Protein AF-A0A1I4B801-F1 (afdb_monomer_lite)

Structure (mmCIF, N/CA/C/O backbone):
data_AF-A0A1I4B801-F1
#
_entry.id   AF-A0A1I4B801-F1
#
loop_
_atom_site.group_PDB
_atom_site.id
_atom_site.type_symbol
_atom_site.label_atom_id
_atom_site.label_alt_id
_atom_site.label_comp_id
_atom_site.label_asym_id
_atom_site.label_entity_id
_atom_site.label_seq_id
_atom_site.pdbx_PDB_ins_code
_atom_site.Cartn_x
_atom_site.Cartn_y
_atom_site.Cartn_z
_atom_site.occupancy
_atom_site.B_iso_or_equiv
_atom_site.auth_seq_id
_atom_site.auth_comp_id
_atom_site.auth_asym_id
_atom_site.auth_atom_id
_atom_site.pdbx_PDB_model_num
ATOM 1 N N . MET A 1 1 ? 64.762 -12.484 -26.182 1.00 48.28 1 MET A N 1
ATOM 2 C CA . MET A 1 1 ? 64.533 -13.664 -25.325 1.00 48.28 1 MET A CA 1
ATOM 3 C C . MET A 1 1 ? 64.028 -13.123 -23.988 1.00 48.28 1 MET A C 1
ATOM 5 O O . MET A 1 1 ? 64.853 -12.661 -23.224 1.00 48.28 1 MET A O 1
ATOM 9 N N . SER A 1 2 ? 62.744 -12.986 -23.663 1.00 51.91 2 SER A N 1
ATOM 10 C CA . SER A 1 2 ? 61.485 -13.407 -24.285 1.00 51.91 2 SER A CA 1
ATOM 11 C C . SER A 1 2 ? 60.379 -12.610 -23.566 1.00 51.91 2 SER A C 1
ATOM 13 O O . SER A 1 2 ? 60.076 -12.918 -22.420 1.00 51.91 2 SER A O 1
ATOM 15 N N . GLU A 1 3 ? 59.827 -11.564 -24.181 1.00 55.41 3 GLU A N 1
ATOM 16 C CA . GLU A 1 3 ? 58.794 -10.703 -23.574 1.00 55.41 3 GLU A CA 1
ATOM 17 C C . GLU A 1 3 ? 57.628 -10.505 -24.552 1.00 55.41 3 GLU A C 1
ATOM 19 O O . GLU A 1 3 ? 57.373 -9.387 -24.963 1.00 55.41 3 GLU A O 1
ATOM 24 N N . GLU A 1 4 ? 56.951 -11.567 -25.009 1.00 57.78 4 GLU A N 1
ATOM 25 C CA . GLU A 1 4 ? 55.722 -11.386 -25.812 1.00 57.78 4 GLU A CA 1
ATOM 26 C C . GLU A 1 4 ? 54.916 -12.687 -25.988 1.00 57.78 4 GLU A C 1
ATOM 28 O O . GLU A 1 4 ? 54.773 -13.204 -27.088 1.00 57.78 4 GLU A O 1
ATOM 33 N N . SER A 1 5 ? 54.431 -13.305 -24.905 1.00 57.38 5 SER A N 1
ATOM 34 C CA . SER A 1 5 ? 53.502 -14.446 -25.047 1.00 57.38 5 SER A CA 1
ATOM 35 C C . SER A 1 5 ? 52.617 -14.666 -23.820 1.00 57.38 5 SER A C 1
ATOM 37 O O . SER A 1 5 ? 52.351 -15.801 -23.430 1.00 57.38 5 SER A O 1
ATOM 39 N N . THR A 1 6 ? 52.124 -13.599 -23.196 1.00 56.22 6 THR A N 1
ATOM 40 C CA . THR A 1 6 ? 50.876 -13.701 -22.421 1.00 56.22 6 THR A CA 1
ATOM 41 C C . THR A 1 6 ? 49.747 -13.298 -23.349 1.00 56.22 6 THR A C 1
ATOM 43 O O . THR A 1 6 ? 49.171 -12.217 -23.257 1.00 56.22 6 THR A O 1
ATOM 46 N N . GLU A 1 7 ? 49.552 -14.180 -24.324 1.00 58.12 7 GLU A N 1
ATOM 47 C CA . GLU A 1 7 ? 48.391 -14.291 -25.181 1.00 58.12 7 GLU A CA 1
ATOM 48 C C . GLU A 1 7 ? 47.142 -14.058 -24.336 1.00 58.12 7 GLU A C 1
ATOM 50 O O . GLU A 1 7 ? 46.930 -14.709 -23.310 1.00 58.12 7 GLU A O 1
ATOM 55 N N . ASN A 1 8 ? 46.382 -13.045 -24.740 1.00 58.22 8 ASN A N 1
ATOM 56 C CA . ASN A 1 8 ? 45.088 -12.702 -24.196 1.00 58.22 8 ASN A CA 1
ATOM 57 C C . ASN A 1 8 ? 44.223 -13.964 -24.151 1.00 58.22 8 ASN A C 1
ATOM 59 O O . ASN A 1 8 ? 43.607 -14.343 -25.145 1.00 58.22 8 ASN A O 1
ATOM 63 N N . ALA A 1 9 ? 44.161 -14.608 -22.989 1.00 61.41 9 ALA A N 1
ATOM 64 C CA . ALA A 1 9 ? 43.086 -15.520 -22.664 1.00 61.41 9 ALA A CA 1
ATOM 65 C C . ALA A 1 9 ? 41.826 -14.662 -22.498 1.00 61.41 9 ALA A C 1
ATOM 67 O O . ALA A 1 9 ? 41.416 -14.349 -21.380 1.00 61.41 9 ALA A O 1
ATOM 68 N N . GLU A 1 10 ? 41.258 -14.215 -23.622 1.00 60.47 10 GLU A N 1
ATOM 69 C CA . GLU A 1 10 ? 39.886 -13.733 -23.683 1.00 60.47 10 GLU A CA 1
ATOM 70 C C . GLU A 1 10 ? 39.018 -14.875 -23.163 1.00 60.47 10 GLU A C 1
ATOM 72 O O . GLU A 1 10 ? 38.741 -15.860 -23.850 1.00 60.47 10 GLU A O 1
ATOM 77 N N . THR A 1 11 ? 38.642 -14.783 -21.892 1.00 63.38 11 THR A N 1
ATOM 78 C CA . THR A 1 11 ? 37.599 -15.616 -21.324 1.00 63.38 11 THR A CA 1
ATOM 79 C C . THR A 1 11 ? 36.366 -15.428 -22.207 1.00 63.38 11 THR A C 1
ATOM 81 O O . THR A 1 11 ? 35.913 -14.290 -22.363 1.00 63.38 11 THR A O 1
ATOM 84 N N . PRO A 1 12 ? 35.829 -16.500 -22.825 1.00 65.12 12 PRO A N 1
ATOM 85 C CA . PRO A 1 12 ? 34.646 -16.369 -23.660 1.00 65.12 12 PRO A CA 1
ATOM 86 C C . PRO A 1 12 ? 33.551 -15.701 -22.824 1.00 65.12 12 PRO A C 1
ATOM 88 O O . PRO A 1 12 ? 33.432 -16.019 -21.634 1.00 65.12 12 PRO A O 1
ATOM 91 N N . PRO A 1 13 ? 32.781 -14.756 -23.394 1.00 62.38 13 PRO A N 1
ATOM 92 C CA . PRO A 1 13 ? 31.735 -14.071 -22.655 1.00 62.38 13 PRO A CA 1
ATOM 93 C C . PRO A 1 13 ? 30.803 -15.134 -22.083 1.00 62.38 13 PRO A C 1
ATOM 95 O O . PRO A 1 13 ? 30.121 -15.827 -22.831 1.00 62.38 13 PRO A O 1
ATOM 98 N N . THR A 1 14 ? 30.816 -15.302 -20.760 1.00 64.00 14 THR A N 1
ATOM 99 C CA . THR A 1 14 ? 29.926 -16.233 -20.069 1.00 64.00 14 THR A CA 1
ATOM 100 C C . THR A 1 14 ? 28.504 -15.739 -20.277 1.00 64.00 14 THR A C 1
ATOM 102 O O . THR A 1 14 ? 28.035 -14.827 -19.589 1.00 64.00 14 THR A O 1
ATOM 105 N N . ASP A 1 15 ? 27.820 -16.302 -21.262 1.00 68.19 15 ASP A N 1
ATOM 106 C CA . ASP A 1 15 ? 26.415 -16.082 -21.511 1.00 68.19 15 ASP A CA 1
ATOM 107 C C . ASP A 1 15 ? 25.628 -16.923 -20.505 1.00 68.19 15 ASP A C 1
ATOM 109 O O . ASP A 1 15 ? 25.086 -17.981 -20.797 1.00 68.19 15 ASP A O 1
ATOM 113 N N . TRP A 1 16 ? 25.492 -16.412 -19.280 1.00 65.75 16 TRP A N 1
ATOM 114 C CA . TRP A 1 16 ? 24.660 -17.006 -18.221 1.00 65.75 16 TRP A CA 1
ATOM 115 C C . TRP A 1 16 ? 23.164 -17.088 -18.578 1.00 65.75 16 TRP A C 1
ATOM 117 O O . TRP A 1 16 ? 22.326 -17.325 -17.710 1.00 65.75 16 TRP A O 1
ATOM 127 N N . THR A 1 17 ? 22.798 -16.846 -19.839 1.00 68.88 17 THR A N 1
ATOM 128 C CA . THR A 1 17 ? 21.430 -16.925 -20.320 1.00 68.88 17 THR A CA 1
ATOM 129 C C . THR A 1 17 ? 21.122 -18.392 -20.599 1.00 68.88 17 THR A C 1
ATOM 131 O O . THR A 1 17 ? 21.687 -18.966 -21.528 1.00 68.88 17 THR A O 1
ATOM 134 N N . PRO A 1 18 ? 20.205 -19.018 -19.848 1.00 75.19 18 PRO A N 1
ATOM 135 C CA . PRO A 1 18 ? 19.799 -20.386 -20.123 1.00 75.19 18 PRO A CA 1
ATOM 136 C C . PRO A 1 18 ? 19.367 -20.527 -21.586 1.00 75.19 18 PRO A C 1
ATOM 138 O O . PRO A 1 18 ? 18.604 -19.697 -22.084 1.00 75.19 18 PRO A O 1
ATOM 141 N N . GLN A 1 19 ? 19.813 -21.577 -22.276 1.00 73.81 19 GLN A N 1
ATOM 142 C CA . GLN A 1 19 ? 19.574 -21.736 -23.719 1.00 73.81 19 GLN A CA 1
ATOM 143 C C . GLN A 1 19 ? 18.080 -21.660 -24.095 1.00 73.81 19 GLN A C 1
ATOM 145 O O . GLN A 1 19 ? 17.726 -21.103 -25.132 1.00 73.81 19 GLN A O 1
ATOM 150 N N . TRP A 1 20 ? 17.180 -22.102 -23.207 1.00 70.25 20 TRP A N 1
ATOM 151 C CA . TRP A 1 20 ? 15.728 -21.995 -23.394 1.00 70.25 20 TRP A CA 1
ATOM 152 C C . TRP A 1 20 ? 15.218 -20.543 -23.448 1.00 70.25 20 TRP A C 1
ATOM 154 O O . TRP A 1 20 ? 14.290 -20.240 -24.202 1.00 70.25 20 TRP A O 1
ATOM 164 N N . LEU A 1 21 ? 15.837 -19.619 -22.704 1.00 66.31 21 LEU A N 1
ATOM 165 C CA . LEU A 1 21 ? 15.519 -18.187 -22.741 1.00 66.31 21 LEU A CA 1
ATOM 166 C C . LEU A 1 21 ? 15.955 -17.557 -24.066 1.00 66.31 21 LEU A C 1
ATOM 168 O O . LEU A 1 21 ? 15.241 -16.705 -24.599 1.00 66.31 21 LEU A O 1
ATOM 172 N N . ALA A 1 22 ? 17.089 -17.993 -24.620 1.00 71.25 22 ALA A N 1
ATOM 173 C CA . ALA A 1 22 ? 17.540 -17.566 -25.942 1.00 71.25 22 ALA A CA 1
ATOM 174 C C . ALA A 1 22 ? 16.563 -18.034 -27.038 1.00 71.25 22 ALA A C 1
ATOM 176 O O . ALA A 1 22 ? 16.167 -17.235 -27.889 1.00 71.25 22 ALA A O 1
ATOM 177 N N . THR A 1 23 ? 16.071 -19.276 -26.957 1.00 68.12 23 THR A N 1
ATOM 178 C CA . THR A 1 23 ? 15.064 -19.812 -27.892 1.00 68.12 23 THR A CA 1
ATOM 179 C C . THR A 1 23 ? 13.738 -19.049 -27.824 1.00 68.12 23 THR A C 1
ATOM 181 O O . THR A 1 23 ? 13.153 -18.722 -28.857 1.00 68.12 23 THR A O 1
ATOM 184 N N . VAL A 1 24 ? 13.264 -18.715 -26.618 1.00 63.50 24 VAL A N 1
ATOM 185 C CA . VAL A 1 24 ? 12.029 -17.930 -26.439 1.00 63.50 24 VAL A CA 1
ATOM 186 C C . VAL A 1 24 ? 12.189 -16.494 -26.955 1.00 63.50 24 VAL A C 1
ATOM 188 O O . VAL A 1 24 ? 11.228 -15.939 -27.482 1.00 63.50 24 VAL A O 1
ATOM 191 N N . ARG A 1 25 ? 13.382 -15.888 -26.849 1.00 65.69 25 ARG A N 1
ATOM 192 C CA . ARG A 1 25 ? 13.656 -14.530 -27.365 1.00 65.69 25 ARG A CA 1
ATOM 193 C C . ARG A 1 25 ? 13.801 -14.467 -28.887 1.00 65.69 25 ARG A C 1
ATOM 195 O O . ARG A 1 25 ? 13.474 -13.422 -29.452 1.00 65.69 25 ARG A O 1
ATOM 202 N N . ALA A 1 26 ? 14.281 -15.536 -29.522 1.00 71.19 26 ALA A N 1
ATOM 203 C CA . ALA A 1 26 ? 14.504 -15.596 -30.968 1.00 71.19 26 ALA A CA 1
ATOM 204 C C . ALA A 1 26 ? 13.193 -15.634 -31.778 1.00 71.19 26 ALA A C 1
ATOM 206 O O . ALA A 1 26 ? 13.105 -15.037 -32.849 1.00 71.19 26 ALA A O 1
ATOM 207 N N . ASP A 1 27 ? 12.149 -16.285 -31.256 1.00 75.56 27 ASP A N 1
ATOM 208 C CA . ASP A 1 27 ? 10.840 -16.370 -31.909 1.00 75.56 27 ASP A CA 1
ATOM 209 C C . ASP A 1 27 ? 9.925 -15.218 -31.454 1.00 75.56 27 ASP A C 1
ATOM 211 O O . ASP A 1 27 ? 9.477 -15.157 -30.304 1.00 75.56 27 ASP A O 1
ATOM 215 N N . ARG A 1 28 ? 9.610 -14.300 -32.381 1.00 74.81 28 ARG A N 1
ATOM 216 C CA . ARG A 1 28 ? 8.789 -13.102 -32.119 1.00 74.81 28 ARG A CA 1
ATOM 217 C C . ARG A 1 28 ? 7.431 -13.448 -31.500 1.00 74.81 28 ARG A C 1
ATOM 219 O O . ARG A 1 28 ? 6.965 -12.721 -30.620 1.00 74.81 28 ARG A O 1
ATOM 226 N N . ARG A 1 29 ? 6.798 -14.543 -31.929 1.00 77.62 29 ARG A N 1
ATOM 227 C CA . ARG A 1 29 ? 5.463 -14.933 -31.456 1.00 77.62 29 ARG A CA 1
ATOM 228 C C . ARG A 1 29 ? 5.531 -15.553 -30.062 1.00 77.62 29 ARG A C 1
ATOM 230 O O . ARG A 1 29 ? 4.722 -15.197 -29.207 1.00 77.62 29 ARG A O 1
ATOM 237 N N . ARG A 1 30 ? 6.520 -16.415 -29.799 1.00 70.31 30 ARG A N 1
ATOM 238 C CA . ARG A 1 30 ? 6.740 -16.994 -28.458 1.00 70.31 30 ARG A CA 1
ATOM 239 C C . ARG A 1 30 ? 7.142 -15.931 -27.440 1.00 70.31 30 ARG A C 1
ATOM 241 O O . ARG A 1 30 ? 6.601 -15.927 -26.337 1.00 70.31 30 ARG A O 1
ATOM 248 N N . ARG A 1 31 ? 8.008 -14.987 -27.825 1.00 68.38 31 ARG A N 1
ATOM 249 C CA . ARG A 1 31 ? 8.377 -13.832 -26.997 1.00 68.38 31 ARG A CA 1
ATOM 250 C C . ARG A 1 31 ? 7.158 -12.990 -26.627 1.00 68.38 31 ARG A C 1
ATOM 252 O O . ARG A 1 31 ? 7.008 -12.635 -25.464 1.00 68.38 31 ARG A O 1
ATOM 259 N N . PHE A 1 32 ? 6.291 -12.682 -27.592 1.00 81.62 32 PHE A N 1
ATOM 260 C CA . PHE A 1 32 ? 5.086 -11.892 -27.332 1.00 81.62 32 PHE A CA 1
ATOM 261 C C . PHE A 1 32 ? 4.134 -12.600 -26.357 1.00 81.62 32 PHE A C 1
ATOM 263 O O . PHE A 1 32 ? 3.704 -11.994 -25.382 1.00 81.62 32 PHE A O 1
ATOM 270 N N . ILE A 1 33 ? 3.868 -13.895 -26.559 1.00 84.12 33 ILE A N 1
ATOM 271 C CA . ILE A 1 33 ? 3.013 -14.682 -25.653 1.00 84.12 33 ILE A CA 1
ATOM 272 C C . ILE A 1 33 ? 3.612 -14.736 -24.242 1.00 84.12 33 ILE A C 1
ATOM 274 O O . ILE A 1 33 ? 2.901 -14.504 -23.268 1.00 84.12 33 ILE A O 1
ATOM 278 N N . ALA A 1 34 ? 4.918 -14.991 -24.123 1.00 76.12 34 ALA A N 1
ATOM 279 C CA . ALA A 1 34 ? 5.599 -15.008 -22.832 1.00 76.12 34 ALA A CA 1
ATOM 280 C C . ALA A 1 34 ? 5.505 -13.649 -22.118 1.00 76.12 34 ALA A C 1
ATOM 282 O O . ALA A 1 34 ? 5.229 -13.612 -20.922 1.00 76.12 34 ALA A O 1
ATOM 283 N N . LEU A 1 35 ? 5.664 -12.536 -22.844 1.00 80.69 35 LEU A N 1
ATOM 284 C CA . LEU A 1 35 ? 5.497 -11.191 -22.287 1.00 80.69 35 LEU A CA 1
ATOM 285 C C . LEU A 1 35 ? 4.077 -10.958 -21.774 1.00 80.69 35 LEU A C 1
ATOM 287 O O . LEU A 1 35 ? 3.918 -10.448 -20.670 1.00 80.69 35 LEU A O 1
ATOM 291 N N . VAL A 1 36 ? 3.057 -11.359 -22.536 1.00 88.00 36 VAL A N 1
ATOM 292 C CA . VAL A 1 36 ? 1.657 -11.226 -22.111 1.00 88.00 36 VAL A CA 1
ATOM 293 C C . VAL A 1 36 ? 1.391 -12.055 -20.854 1.00 88.00 36 VAL A C 1
ATOM 295 O O . VAL A 1 36 ? 0.828 -11.535 -19.897 1.00 88.00 36 VAL A O 1
ATOM 298 N N . LEU A 1 37 ? 1.833 -13.314 -20.810 1.00 85.31 37 LEU A N 1
ATOM 299 C CA . LEU A 1 37 ? 1.633 -14.178 -19.642 1.00 85.31 37 LEU A CA 1
ATOM 300 C C . LEU A 1 37 ? 2.336 -13.634 -18.396 1.00 85.31 37 LEU A C 1
ATOM 302 O O . LEU A 1 37 ? 1.720 -13.545 -17.336 1.00 85.31 37 LEU A O 1
ATOM 306 N N . VAL A 1 38 ? 3.599 -13.225 -18.523 1.00 80.50 38 VAL A N 1
ATOM 307 C CA . VAL A 1 38 ? 4.352 -12.628 -17.412 1.00 80.50 38 VAL A CA 1
ATOM 308 C C . VAL A 1 38 ? 3.715 -11.311 -16.968 1.00 80.50 38 VAL A C 1
ATOM 310 O O . VAL A 1 38 ? 3.629 -11.064 -15.768 1.00 80.50 38 VAL A O 1
ATOM 313 N N . ALA A 1 39 ? 3.207 -10.495 -17.896 1.00 82.06 39 ALA A N 1
ATOM 314 C CA . ALA A 1 39 ? 2.490 -9.267 -17.562 1.00 82.06 39 ALA A CA 1
ATOM 315 C C . ALA A 1 39 ? 1.193 -9.551 -16.791 1.00 82.06 39 ALA A C 1
ATOM 317 O O . ALA A 1 39 ? 0.934 -8.889 -15.792 1.00 82.06 39 ALA A O 1
ATOM 318 N N . LEU A 1 40 ? 0.405 -10.551 -17.200 1.00 87.62 40 LEU A N 1
ATOM 319 C CA . LEU A 1 40 ? -0.823 -10.943 -16.499 1.00 87.62 40 LEU A CA 1
ATOM 320 C C . LEU A 1 40 ? -0.537 -11.486 -15.096 1.00 87.62 40 LEU A C 1
ATOM 322 O O . LEU A 1 40 ? -1.224 -11.119 -14.146 1.00 87.62 40 LEU A O 1
ATOM 326 N N . VAL A 1 41 ? 0.492 -12.323 -14.953 1.00 84.69 41 VAL A N 1
ATOM 327 C CA . VAL A 1 41 ? 0.923 -12.836 -13.646 1.00 84.69 41 VAL A CA 1
ATOM 328 C C . VAL A 1 41 ? 1.411 -11.689 -12.763 1.00 84.69 41 VAL A C 1
ATOM 330 O O . VAL A 1 41 ? 0.942 -11.549 -11.636 1.00 84.69 41 VAL A O 1
ATOM 333 N N . GLY A 1 42 ? 2.289 -10.826 -13.281 1.00 74.38 42 GLY A N 1
ATOM 334 C CA . GLY A 1 42 ? 2.775 -9.647 -12.563 1.00 74.38 42 GLY A CA 1
ATOM 335 C C . GLY A 1 42 ? 1.641 -8.713 -12.139 1.00 74.38 42 GLY A C 1
ATOM 336 O O . GLY A 1 42 ? 1.621 -8.251 -11.000 1.00 74.38 42 GLY A O 1
ATOM 337 N N . LEU A 1 43 ? 0.652 -8.504 -13.011 1.00 83.06 43 LEU A N 1
ATOM 338 C CA . LEU A 1 43 ? -0.548 -7.731 -12.705 1.00 83.06 43 LEU A CA 1
ATOM 339 C C . LEU A 1 43 ? -1.378 -8.392 -11.599 1.00 83.06 43 LEU A C 1
ATOM 341 O O . LEU A 1 43 ? -1.823 -7.700 -10.690 1.00 83.06 43 LEU A O 1
ATOM 345 N N . GLY A 1 44 ? -1.543 -9.715 -11.634 1.00 81.00 44 GLY A N 1
ATOM 346 C CA . GLY A 1 44 ? -2.233 -10.470 -10.588 1.00 81.00 44 GLY A CA 1
ATOM 347 C C . GLY A 1 44 ? -1.546 -10.355 -9.225 1.00 81.00 44 GLY A C 1
ATOM 348 O O . GLY A 1 44 ? -2.212 -10.090 -8.226 1.00 81.00 44 GLY A O 1
ATOM 349 N N . LEU A 1 45 ? -0.215 -10.477 -9.172 1.00 77.38 45 LEU A N 1
ATOM 350 C CA . LEU A 1 45 ? 0.537 -10.280 -7.928 1.00 77.38 45 LEU A CA 1
ATOM 351 C C . LEU A 1 45 ? 0.434 -8.839 -7.421 1.00 77.38 45 LEU A C 1
ATOM 353 O O . LEU A 1 45 ? 0.201 -8.637 -6.231 1.00 77.38 45 LEU A O 1
ATOM 357 N N . ALA A 1 46 ? 0.570 -7.847 -8.305 1.00 75.12 46 ALA A N 1
ATOM 358 C CA . ALA A 1 46 ? 0.391 -6.445 -7.938 1.00 75.12 46 ALA A CA 1
ATOM 359 C C . ALA A 1 46 ? -1.018 -6.208 -7.376 1.00 75.12 46 ALA A C 1
ATOM 361 O O . ALA A 1 46 ? -1.181 -5.559 -6.346 1.00 75.12 46 ALA A O 1
ATOM 362 N N . TRP A 1 47 ? -2.035 -6.800 -8.001 1.00 81.44 47 TRP A N 1
ATOM 363 C CA . TRP A 1 47 ? -3.415 -6.724 -7.541 1.00 81.44 47 TRP A CA 1
ATOM 364 C C . TRP A 1 47 ? -3.595 -7.335 -6.149 1.00 81.44 47 TRP A C 1
ATOM 366 O O . TRP A 1 47 ? -4.208 -6.712 -5.287 1.00 81.44 47 TRP A O 1
ATOM 376 N N . ILE A 1 48 ? -3.031 -8.522 -5.897 1.00 82.06 48 ILE A N 1
ATOM 377 C CA . ILE A 1 48 ? -3.062 -9.171 -4.575 1.00 82.06 48 ILE A CA 1
ATOM 378 C C . ILE A 1 48 ? -2.327 -8.324 -3.534 1.00 82.06 48 ILE A C 1
ATOM 380 O O . ILE A 1 48 ? -2.820 -8.185 -2.418 1.00 82.06 48 ILE A O 1
ATOM 384 N N . HIS A 1 49 ? -1.185 -7.734 -3.890 1.00 78.62 49 HIS A N 1
ATOM 385 C CA . HIS A 1 49 ? -0.427 -6.859 -2.999 1.00 78.62 49 HIS A CA 1
ATOM 386 C C . HIS A 1 49 ? -1.273 -5.663 -2.536 1.00 78.62 49 HIS A C 1
ATOM 388 O O . HIS A 1 49 ? -1.363 -5.398 -1.338 1.00 78.62 49 HIS A O 1
ATOM 394 N N . TRP A 1 50 ? -1.972 -5.004 -3.465 1.00 79.44 50 TRP A N 1
ATOM 395 C CA . TRP A 1 50 ? -2.877 -3.900 -3.143 1.00 79.44 50 TRP A CA 1
ATOM 396 C C . TRP A 1 50 ? -4.134 -4.360 -2.394 1.00 79.44 50 TRP A C 1
ATOM 398 O O . TRP A 1 50 ? -4.490 -3.765 -1.377 1.00 79.44 50 TRP A O 1
ATOM 408 N N . LEU A 1 51 ? -4.793 -5.435 -2.841 1.00 81.75 51 LEU A N 1
ATOM 409 C CA . LEU A 1 51 ? -5.986 -5.982 -2.18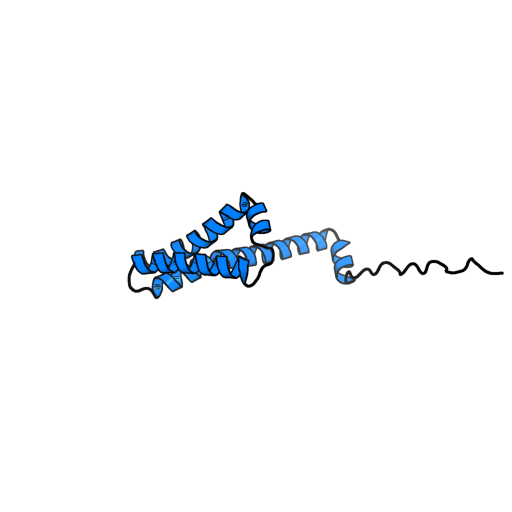0 1.00 81.7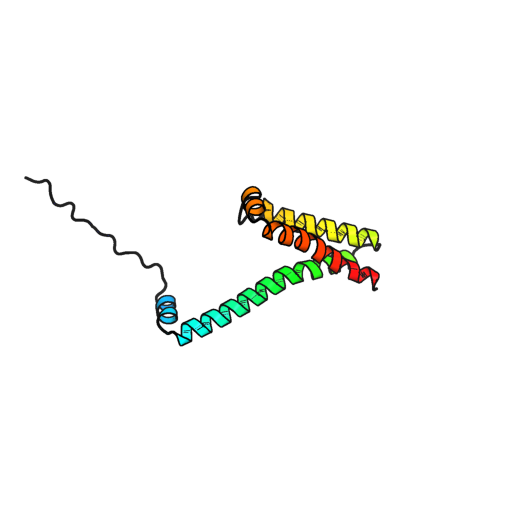5 51 LEU A CA 1
ATOM 410 C C . LEU A 1 51 ? -5.705 -6.475 -0.762 1.00 81.75 51 LEU A C 1
ATOM 412 O O . LEU A 1 51 ? -6.567 -6.345 0.108 1.00 81.75 51 LEU A O 1
ATOM 416 N N . GLY A 1 52 ? -4.510 -7.009 -0.516 1.00 83.06 52 GLY A N 1
ATOM 417 C CA . GLY A 1 52 ? -4.089 -7.479 0.797 1.00 83.06 52 GLY A CA 1
ATOM 418 C C . GLY A 1 52 ? -4.216 -6.394 1.865 1.00 83.06 52 GLY A C 1
ATOM 419 O O . GLY A 1 52 ? -4.643 -6.692 2.978 1.00 83.06 52 GLY A O 1
ATOM 420 N N . LEU A 1 53 ? -3.957 -5.129 1.514 1.00 83.62 53 LEU A N 1
ATOM 421 C CA . LEU A 1 53 ? -4.117 -3.996 2.428 1.00 83.62 53 LEU A CA 1
ATOM 422 C C . LEU A 1 53 ? -5.580 -3.774 2.827 1.00 83.62 53 LEU A C 1
ATOM 424 O O . LEU A 1 53 ? -5.874 -3.597 4.009 1.00 83.62 53 LEU A O 1
ATOM 428 N N . PHE A 1 54 ? -6.505 -3.838 1.866 1.00 80.50 54 PHE A N 1
ATOM 429 C CA . PHE A 1 54 ? -7.941 -3.702 2.130 1.00 80.50 54 PHE A CA 1
ATOM 430 C C . PHE A 1 54 ? -8.466 -4.854 2.990 1.00 80.50 54 PHE A C 1
ATOM 432 O O . PHE A 1 54 ? -9.199 -4.624 3.951 1.00 80.50 54 PHE A O 1
ATOM 439 N N . VAL A 1 55 ? -8.063 -6.090 2.679 1.00 81.56 55 VAL A N 1
ATOM 440 C CA . VAL A 1 55 ? -8.473 -7.283 3.435 1.00 81.56 55 VAL A CA 1
ATOM 441 C C . VAL A 1 55 ? -7.924 -7.236 4.858 1.00 81.56 55 VAL A C 1
ATOM 443 O O . VAL A 1 55 ? -8.674 -7.452 5.808 1.00 81.56 55 VAL A O 1
ATOM 446 N N . ALA A 1 56 ? -6.646 -6.900 5.033 1.00 79.88 56 ALA A N 1
ATOM 447 C CA . ALA A 1 56 ? -6.039 -6.788 6.355 1.00 79.88 56 ALA A CA 1
ATOM 448 C C . ALA A 1 56 ? -6.700 -5.674 7.187 1.00 79.88 56 ALA A C 1
ATOM 450 O O . ALA A 1 56 ? -7.017 -5.885 8.359 1.00 79.88 56 ALA A O 1
ATOM 451 N N . GLY A 1 57 ? -7.005 -4.533 6.563 1.00 76.50 57 GLY A N 1
ATOM 452 C CA . GLY A 1 57 ? -7.801 -3.467 7.167 1.00 76.50 57 GLY A CA 1
ATOM 453 C C . GLY A 1 57 ? -9.185 -3.928 7.623 1.00 76.50 57 GLY A C 1
ATOM 454 O O . GLY A 1 57 ? -9.587 -3.658 8.755 1.00 76.50 57 GLY A O 1
ATOM 455 N N . ALA A 1 58 ? -9.898 -4.675 6.776 1.00 75.38 58 ALA A N 1
ATOM 456 C CA . ALA A 1 58 ? -11.212 -5.226 7.098 1.00 75.38 58 ALA A CA 1
ATOM 457 C C . ALA A 1 58 ? -11.160 -6.226 8.261 1.00 75.38 58 ALA A C 1
ATOM 459 O O . ALA A 1 58 ? -11.978 -6.138 9.17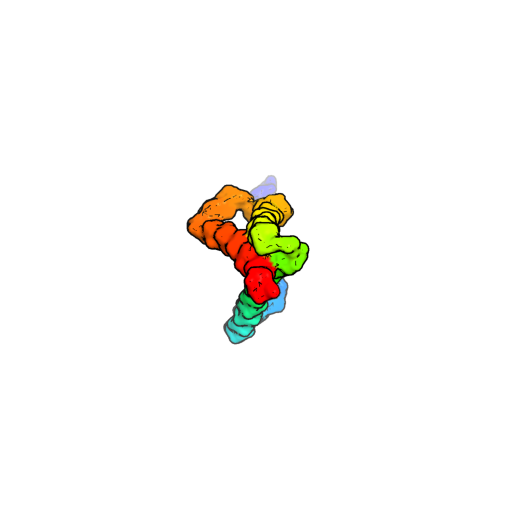6 1.00 75.38 58 ALA A O 1
ATOM 460 N N . LEU A 1 59 ? -10.169 -7.123 8.282 1.00 77.88 59 LEU A N 1
ATOM 461 C CA . LEU A 1 59 ? -9.966 -8.075 9.379 1.00 77.88 59 LEU A CA 1
ATOM 462 C C . LEU A 1 59 ? -9.700 -7.359 10.709 1.00 77.88 59 LEU A C 1
ATOM 464 O O . LEU A 1 59 ? -10.322 -7.675 11.724 1.00 77.88 59 LEU A O 1
ATOM 468 N N . VAL A 1 60 ? -8.825 -6.353 10.708 1.00 78.06 60 VAL A N 1
ATOM 469 C CA . VAL A 1 60 ? -8.539 -5.544 11.902 1.00 78.06 60 VAL A CA 1
ATOM 470 C C . VAL A 1 60 ? -9.770 -4.742 12.346 1.00 78.06 60 VAL A C 1
ATOM 472 O O . VAL A 1 60 ? -10.049 -4.627 13.547 1.00 78.06 60 VAL A O 1
ATOM 475 N N . GLY A 1 61 ? -10.550 -4.236 11.390 1.00 71.50 61 GLY A N 1
ATOM 476 C CA . GLY A 1 61 ? -11.829 -3.584 11.649 1.00 71.50 61 GLY A CA 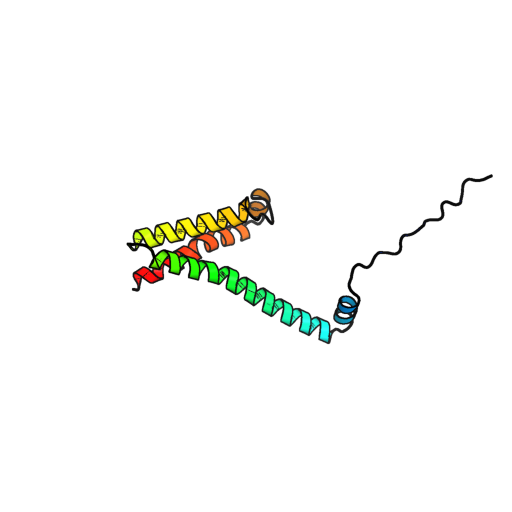1
ATOM 477 C C . GLY A 1 61 ? -12.826 -4.514 12.341 1.00 71.50 61 GLY A C 1
ATOM 478 O O . GLY A 1 61 ? -13.396 -4.130 13.363 1.00 71.50 61 GLY A O 1
ATOM 479 N N . LEU A 1 62 ? -12.973 -5.748 11.848 1.00 72.25 62 LEU A N 1
ATOM 480 C CA . LEU A 1 62 ? -13.854 -6.779 12.411 1.00 72.25 62 LEU A CA 1
ATOM 481 C C . LEU A 1 62 ? -13.472 -7.176 13.846 1.00 72.25 62 LEU A C 1
ATOM 483 O O . LEU A 1 62 ? -14.352 -7.325 14.689 1.00 72.25 62 LEU A O 1
ATOM 487 N N . VAL A 1 63 ? -12.175 -7.308 14.145 1.00 78.31 63 VAL A N 1
ATOM 488 C CA . VAL A 1 63 ? -11.680 -7.689 15.486 1.00 78.31 63 VAL A CA 1
ATOM 489 C C . VAL A 1 63 ? -11.807 -6.549 16.507 1.00 78.31 63 VAL A C 1
ATOM 491 O O . VAL A 1 63 ? -11.885 -6.780 17.717 1.00 78.31 63 VAL A O 1
ATOM 494 N N . SER A 1 64 ? -11.825 -5.297 16.047 1.00 74.56 64 SER A N 1
ATOM 495 C CA . SER A 1 64 ? -11.893 -4.131 16.930 1.00 74.56 64 SER A CA 1
ATOM 496 C C . SER A 1 64 ? -13.192 -4.110 17.749 1.00 74.56 64 SER A C 1
ATOM 498 O O . SER A 1 64 ? -14.187 -4.717 17.378 1.00 74.56 64 SER A O 1
ATOM 500 N N . LYS A 1 65 ? -13.263 -3.343 18.850 1.00 75.31 65 LYS A N 1
ATOM 501 C CA . LYS A 1 65 ? -14.481 -3.242 19.701 1.00 75.31 65 LYS A CA 1
ATOM 502 C C . LYS A 1 65 ? -15.417 -2.070 19.391 1.00 75.31 65 LYS A C 1
ATOM 504 O O . LYS A 1 65 ? -16.602 -2.167 19.681 1.00 75.31 65 LYS A O 1
ATOM 509 N N . SER A 1 66 ? -14.928 -1.005 18.763 1.00 75.00 66 SER A N 1
ATOM 510 C CA . SER A 1 66 ? -15.750 0.118 18.292 1.00 75.00 66 SER A CA 1
ATOM 511 C C . SER A 1 66 ? -15.213 0.700 16.978 1.00 75.00 66 SER A C 1
ATOM 513 O O . SER A 1 66 ? -14.041 0.498 16.660 1.00 75.00 66 SER A O 1
ATOM 515 N N . LEU A 1 67 ? -16.041 1.445 16.235 1.00 75.31 67 LEU A N 1
ATOM 516 C CA . LEU A 1 67 ? -15.662 2.070 14.958 1.00 75.31 67 LEU A CA 1
ATOM 517 C C . LEU A 1 67 ? -14.438 3.011 15.059 1.00 75.31 67 LEU A C 1
ATOM 519 O O . LEU A 1 67 ? -13.532 2.878 14.239 1.00 75.31 67 LEU A O 1
ATOM 523 N N . PRO A 1 68 ? -14.298 3.874 16.091 1.00 78.44 68 PRO A N 1
ATOM 524 C CA . PRO A 1 68 ? -13.088 4.684 16.248 1.00 78.44 68 PRO A CA 1
ATOM 525 C C . PRO A 1 68 ? -11.832 3.829 16.461 1.00 78.44 68 PRO A C 1
ATOM 527 O O . PRO A 1 68 ? -10.763 4.156 15.958 1.00 78.44 68 PRO A O 1
ATOM 530 N N . ARG A 1 69 ? -11.958 2.699 17.174 1.00 78.44 69 ARG A N 1
ATOM 531 C CA . ARG A 1 69 ? -10.841 1.766 17.383 1.00 78.44 69 ARG A CA 1
ATOM 532 C C . ARG A 1 69 ? -10.489 1.004 16.108 1.00 78.44 69 ARG A C 1
ATOM 534 O O . ARG A 1 69 ? -9.311 0.771 15.887 1.00 78.44 69 ARG A O 1
ATOM 541 N N . ALA A 1 70 ? -11.478 0.672 15.276 1.00 71.31 70 ALA A N 1
ATOM 542 C CA . ALA A 1 70 ? -11.262 0.062 13.965 1.00 71.31 70 ALA A CA 1
ATOM 543 C C . ALA A 1 70 ? -10.444 0.978 13.046 1.00 71.31 70 ALA A C 1
ATOM 545 O O . ALA A 1 70 ? -9.458 0.527 12.470 1.00 71.31 70 ALA A O 1
ATOM 546 N N . LEU A 1 71 ? -10.784 2.270 12.992 1.00 77.94 71 LEU A N 1
ATOM 547 C CA . LEU A 1 71 ? -10.034 3.262 12.216 1.00 77.94 71 LEU A CA 1
ATOM 548 C C . LEU A 1 71 ? -8.599 3.430 12.723 1.00 77.94 71 LEU A C 1
ATOM 550 O O . LEU A 1 71 ? -7.660 3.365 11.934 1.00 77.94 71 LEU A O 1
ATOM 554 N N . VAL A 1 72 ? -8.417 3.595 14.039 1.00 85.00 72 VAL A N 1
ATOM 555 C CA . VAL A 1 72 ? -7.076 3.697 14.645 1.00 85.00 72 VAL A CA 1
ATOM 556 C C . VAL A 1 72 ? -6.250 2.449 14.347 1.00 85.00 72 VAL A C 1
ATOM 558 O O . VAL A 1 72 ? -5.076 2.560 14.004 1.00 85.00 72 VAL A O 1
ATOM 561 N N . ALA A 1 73 ? -6.855 1.267 14.437 1.00 76.88 73 ALA A N 1
ATOM 562 C CA . ALA A 1 73 ? -6.170 0.015 14.164 1.00 76.88 73 ALA A CA 1
ATOM 563 C C . ALA A 1 73 ? -5.846 -0.161 12.665 1.00 76.88 73 ALA A C 1
ATOM 565 O O . ALA A 1 73 ? -4.770 -0.657 12.341 1.00 76.88 73 ALA A O 1
ATOM 566 N N . GLY A 1 74 ? -6.707 0.311 11.755 1.00 77.12 74 GLY A N 1
ATOM 567 C CA . GLY A 1 74 ? -6.434 0.359 10.314 1.00 77.12 74 GLY A CA 1
ATOM 568 C C . GLY A 1 7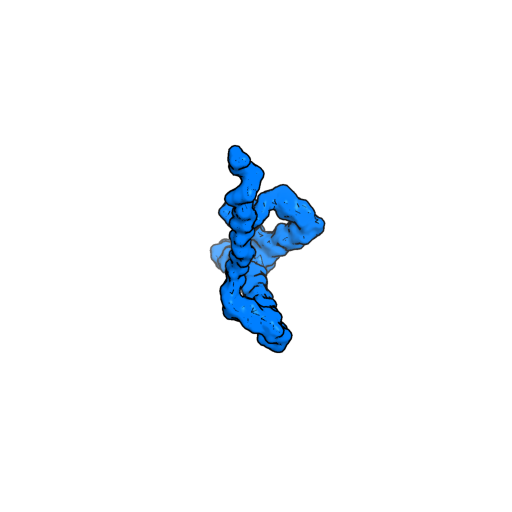4 ? -5.275 1.296 9.958 1.00 77.12 74 GLY A C 1
ATOM 569 O O . GLY A 1 74 ? -4.376 0.908 9.211 1.00 77.12 74 GLY A O 1
ATOM 570 N N . VAL A 1 75 ? -5.234 2.492 10.555 1.00 85.56 75 VAL A N 1
ATOM 571 C CA . VAL A 1 75 ? -4.106 3.428 10.401 1.00 85.56 75 VAL A CA 1
ATOM 572 C C . VAL A 1 75 ? -2.822 2.828 10.975 1.00 85.56 75 VAL A C 1
ATOM 574 O O . VAL A 1 75 ? -1.791 2.838 10.305 1.00 85.56 75 VAL A O 1
ATOM 577 N N . ALA A 1 76 ? -2.878 2.266 12.186 1.00 87.38 76 ALA A N 1
ATOM 578 C CA . ALA A 1 76 ? -1.727 1.635 12.829 1.00 87.38 76 ALA A CA 1
ATOM 579 C C . ALA A 1 76 ? -1.173 0.478 11.988 1.00 87.38 76 ALA A C 1
ATOM 581 O O . ALA A 1 76 ? 0.038 0.374 11.813 1.00 87.38 76 ALA A O 1
ATOM 582 N N . LEU A 1 77 ? -2.048 -0.348 11.408 1.00 87.19 77 LEU A N 1
ATOM 583 C CA . LEU A 1 77 ? -1.654 -1.400 10.478 1.00 87.19 77 LEU A CA 1
ATOM 584 C C . LEU A 1 77 ? -0.940 -0.823 9.248 1.00 87.19 77 LEU A C 1
ATOM 586 O O . LEU A 1 77 ? 0.125 -1.318 8.890 1.00 87.19 77 LEU A O 1
ATOM 590 N N . GLY A 1 78 ? -1.479 0.233 8.631 1.00 85.38 78 GLY A N 1
ATOM 591 C CA . GLY A 1 78 ? -0.829 0.907 7.502 1.00 85.38 78 GLY A CA 1
ATOM 592 C C . GLY A 1 78 ? 0.573 1.421 7.849 1.00 85.38 78 GLY A C 1
ATOM 593 O O . GLY A 1 78 ? 1.519 1.214 7.088 1.00 85.38 78 GLY A O 1
ATOM 594 N N . VAL A 1 79 ? 0.741 2.010 9.038 1.00 90.06 79 VAL A N 1
ATOM 595 C CA . VAL A 1 79 ? 2.054 2.442 9.550 1.00 90.06 79 VAL A CA 1
ATOM 596 C C . VAL A 1 79 ? 3.001 1.255 9.736 1.00 90.06 79 VAL A C 1
ATOM 598 O O . VAL A 1 79 ? 4.157 1.336 9.325 1.00 90.06 79 VAL A O 1
ATOM 601 N N . VAL A 1 80 ? 2.529 0.141 10.306 1.00 88.75 80 VAL A N 1
ATOM 602 C CA . VAL A 1 80 ? 3.336 -1.080 10.477 1.00 88.75 80 VAL A CA 1
ATOM 603 C C . VAL A 1 80 ? 3.776 -1.640 9.127 1.00 88.75 80 VAL A C 1
ATOM 605 O O . VAL A 1 80 ? 4.944 -1.983 8.969 1.00 88.75 80 VAL A O 1
ATOM 608 N N . VAL A 1 81 ? 2.882 -1.694 8.138 1.00 87.81 81 VAL A N 1
ATOM 609 C CA . VAL A 1 81 ? 3.217 -2.165 6.786 1.00 87.81 81 VAL A CA 1
ATOM 610 C C . VAL A 1 81 ? 4.297 -1.287 6.154 1.00 87.81 81 VAL A C 1
ATOM 612 O O . VAL A 1 81 ? 5.289 -1.817 5.654 1.00 87.81 81 VAL A O 1
ATOM 61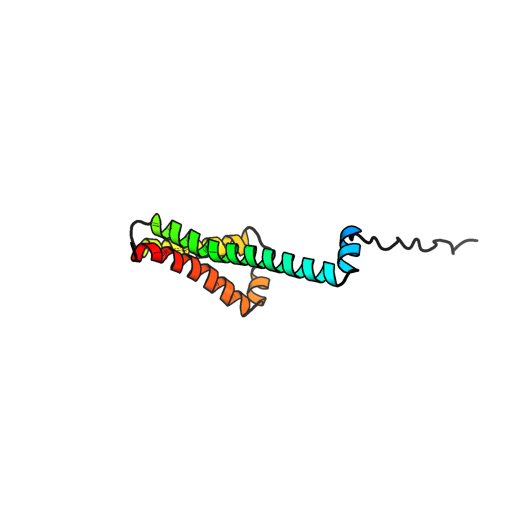5 N N . LEU A 1 82 ? 4.156 0.041 6.225 1.00 85.81 82 LEU A N 1
ATOM 616 C CA . LEU A 1 82 ? 5.172 0.971 5.721 1.00 85.81 82 LEU A CA 1
ATOM 617 C C . LEU A 1 82 ? 6.509 0.798 6.447 1.00 85.81 82 LEU A C 1
ATOM 619 O O . LEU A 1 82 ? 7.560 0.784 5.809 1.00 85.81 82 LEU A O 1
ATOM 623 N N . PHE A 1 83 ? 6.475 0.622 7.767 1.00 88.31 83 PHE A N 1
ATOM 624 C CA . PHE A 1 83 ? 7.676 0.392 8.558 1.00 88.31 83 PHE A CA 1
ATOM 625 C C . PHE A 1 83 ? 8.390 -0.898 8.135 1.00 88.31 83 PHE A C 1
ATOM 627 O O . PHE A 1 83 ? 9.589 -0.886 7.868 1.00 88.31 83 PHE A O 1
ATOM 634 N N . VAL A 1 84 ? 7.656 -2.005 8.009 1.00 87.38 84 VAL A N 1
ATOM 635 C CA . VAL A 1 84 ? 8.215 -3.287 7.554 1.00 87.38 84 VAL A CA 1
ATOM 636 C C . VAL A 1 84 ? 8.805 -3.151 6.148 1.00 87.38 84 VAL A C 1
ATOM 638 O O . VAL A 1 84 ? 9.928 -3.599 5.909 1.00 87.38 84 VAL A O 1
ATOM 641 N N . GLN A 1 85 ? 8.100 -2.468 5.245 1.00 84.19 85 GLN A N 1
ATOM 642 C CA . GLN A 1 85 ? 8.543 -2.266 3.868 1.00 84.19 85 GLN A CA 1
ATOM 643 C C . GLN A 1 85 ? 9.846 -1.456 3.767 1.00 84.19 85 GLN A C 1
ATOM 645 O O . GLN A 1 85 ? 10.683 -1.777 2.921 1.00 84.19 85 GLN A O 1
ATOM 650 N N . LEU A 1 86 ? 10.021 -0.424 4.599 1.00 84.81 86 LEU A N 1
ATOM 651 C CA . LEU A 1 86 ? 11.196 0.456 4.558 1.00 84.81 86 LEU A CA 1
ATOM 652 C C . LEU A 1 86 ? 12.377 -0.059 5.387 1.00 84.81 86 LEU A C 1
ATOM 654 O O . LEU A 1 86 ? 13.520 0.221 5.034 1.00 84.81 86 LEU A O 1
ATOM 658 N N . PHE A 1 87 ? 12.125 -0.770 6.489 1.00 83.94 87 PHE A N 1
ATOM 659 C CA . PHE A 1 87 ? 13.161 -1.059 7.488 1.00 83.94 87 PHE A CA 1
ATOM 660 C C . PHE A 1 87 ? 13.447 -2.547 7.704 1.00 83.94 87 PHE A C 1
ATOM 662 O O . PHE A 1 87 ? 14.531 -2.876 8.176 1.00 83.94 87 PHE A O 1
ATOM 669 N N . VAL A 1 88 ? 12.520 -3.452 7.369 1.00 85.38 88 VAL A N 1
ATOM 670 C CA . VAL A 1 88 ? 12.699 -4.901 7.598 1.00 85.38 88 VAL A CA 1
ATOM 671 C C . VAL A 1 88 ? 13.073 -5.626 6.309 1.00 85.38 88 VAL A C 1
ATOM 673 O O . VAL A 1 88 ? 13.981 -6.453 6.309 1.00 85.38 88 VAL A O 1
ATOM 676 N N . THR A 1 89 ? 12.418 -5.291 5.197 1.00 79.38 89 THR A N 1
ATOM 677 C CA . THR A 1 89 ? 12.724 -5.857 3.872 1.00 79.38 89 THR A CA 1
ATOM 678 C C . THR A 1 89 ? 13.064 -4.755 2.863 1.00 79.38 89 THR A C 1
ATOM 680 O O . THR A 1 89 ? 12.320 -4.564 1.894 1.00 79.38 89 THR A O 1
ATOM 683 N N . PRO A 1 90 ? 14.147 -3.984 3.085 1.00 74.06 90 PRO A N 1
ATOM 684 C CA . PRO A 1 90 ? 14.469 -2.856 2.229 1.00 74.06 90 PRO A CA 1
ATOM 685 C C . PRO A 1 90 ? 14.966 -3.344 0.865 1.00 74.06 90 PRO A C 1
ATOM 687 O O . PRO A 1 90 ? 16.065 -3.876 0.737 1.00 74.06 90 PRO A O 1
ATOM 690 N N . ALA A 1 91 ? 14.156 -3.123 -0.170 1.00 80.44 91 ALA A N 1
ATOM 691 C CA . ALA A 1 91 ? 14.629 -3.153 -1.554 1.00 80.44 91 ALA A CA 1
ATOM 692 C C . ALA A 1 91 ? 15.431 -1.883 -1.908 1.00 80.44 91 ALA A C 1
ATOM 694 O O . ALA A 1 91 ? 16.231 -1.896 -2.836 1.00 80.44 91 ALA A O 1
ATOM 695 N N . MET A 1 92 ? 15.194 -0.794 -1.169 1.00 81.44 92 MET A N 1
ATOM 696 C CA . MET A 1 92 ? 15.837 0.517 -1.287 1.00 81.44 92 MET A CA 1
ATOM 697 C C . MET A 1 92 ? 15.814 1.213 0.078 1.00 81.44 92 MET A C 1
ATOM 699 O O . MET A 1 92 ? 14.959 0.896 0.914 1.00 81.44 92 MET A O 1
ATOM 703 N N . ASN A 1 93 ? 16.732 2.149 0.320 1.00 84.69 93 ASN A N 1
ATOM 704 C CA . ASN A 1 93 ? 16.760 2.897 1.583 1.00 84.69 93 ASN A CA 1
ATOM 705 C C . ASN A 1 93 ? 15.709 4.033 1.605 1.00 84.69 93 ASN A C 1
ATOM 707 O O . ASN A 1 93 ? 15.156 4.427 0.577 1.00 84.69 93 ASN A O 1
ATOM 711 N N . ALA A 1 94 ? 15.403 4.572 2.792 1.00 83.12 94 ALA A N 1
ATOM 712 C CA . ALA A 1 94 ? 14.345 5.579 2.950 1.00 83.12 94 ALA A CA 1
ATOM 713 C C . ALA A 1 94 ? 14.611 6.870 2.148 1.00 83.12 94 ALA A C 1
ATOM 715 O O . ALA A 1 94 ? 13.672 7.481 1.638 1.00 83.12 94 ALA A O 1
ATOM 716 N N . SER A 1 95 ? 15.878 7.268 1.997 1.00 86.00 95 SER A N 1
ATOM 717 C CA . SER A 1 95 ? 16.271 8.417 1.174 1.00 86.00 95 SER A CA 1
ATOM 718 C C . SER A 1 95 ? 16.012 8.189 -0.314 1.00 86.00 95 SER A C 1
ATOM 720 O O . SER A 1 95 ? 15.463 9.070 -0.972 1.00 86.00 95 SER A O 1
ATOM 722 N N . GLU A 1 96 ? 16.345 7.008 -0.838 1.00 87.75 96 GLU A N 1
ATOM 723 C CA . GLU A 1 96 ? 16.065 6.615 -2.224 1.00 87.75 96 GLU A CA 1
ATOM 724 C C . GLU A 1 96 ? 14.561 6.544 -2.479 1.00 87.75 96 GLU A C 1
ATOM 726 O O . GLU A 1 96 ? 14.082 7.052 -3.490 1.00 87.75 96 GLU A O 1
ATOM 731 N N . PHE A 1 97 ? 13.798 5.995 -1.533 1.00 84.88 97 PHE A N 1
ATOM 732 C CA . PHE A 1 97 ? 12.344 5.953 -1.635 1.00 84.88 97 PHE A CA 1
ATOM 733 C C . PHE A 1 97 ? 11.738 7.359 -1.733 1.00 84.88 97 PHE A C 1
ATOM 735 O O . PHE A 1 97 ? 10.904 7.617 -2.597 1.00 84.88 97 PHE A O 1
ATOM 742 N N . VAL A 1 98 ? 12.176 8.303 -0.896 1.00 87.31 98 VAL A N 1
ATOM 743 C CA . VAL A 1 98 ? 11.694 9.694 -0.960 1.00 87.31 98 VAL A CA 1
ATOM 744 C C . VAL A 1 98 ? 12.160 10.397 -2.242 1.00 87.31 98 VAL A C 1
ATOM 746 O O . VAL A 1 98 ? 11.427 11.227 -2.783 1.00 87.31 98 VAL A O 1
ATOM 749 N N . ALA A 1 99 ? 13.320 10.029 -2.788 1.00 92.06 99 ALA A N 1
ATOM 750 C CA . ALA A 1 99 ? 13.797 10.550 -4.069 1.00 92.06 99 ALA A CA 1
ATOM 751 C C . ALA A 1 99 ? 12.910 10.135 -5.261 1.00 92.06 99 ALA A C 1
ATOM 753 O O . ALA A 1 99 ? 12.887 10.843 -6.264 1.00 92.06 99 ALA A O 1
ATOM 754 N N . LEU A 1 100 ? 12.104 9.069 -5.141 1.00 89.31 100 LEU A N 1
ATOM 755 C CA . LEU A 1 100 ? 11.085 8.677 -6.134 1.00 89.31 100 LEU A CA 1
ATOM 756 C C . LEU A 1 100 ? 9.831 9.568 -6.105 1.00 89.31 100 LEU A C 1
ATOM 758 O O . LEU A 1 100 ? 8.742 9.155 -6.509 1.00 89.31 100 LEU A O 1
ATOM 762 N N . THR A 1 101 ? 9.943 10.789 -5.595 1.00 88.00 101 THR A N 1
ATOM 763 C CA . THR A 1 101 ? 8.843 11.749 -5.614 1.00 88.00 101 THR A CA 1
ATOM 764 C C . THR A 1 101 ? 8.469 12.100 -7.065 1.00 88.00 101 THR A C 1
ATOM 766 O O . THR A 1 101 ? 9.350 12.290 -7.903 1.00 88.00 101 THR A O 1
ATOM 769 N N . PRO A 1 102 ? 7.164 12.167 -7.402 1.00 86.94 102 PRO A N 1
ATOM 770 C CA . PRO A 1 102 ? 6.014 12.131 -6.491 1.00 86.94 102 PRO A CA 1
ATOM 771 C C . PRO A 1 102 ? 5.441 10.727 -6.210 1.00 86.94 102 PRO A C 1
ATOM 773 O O . PRO A 1 102 ? 4.512 10.605 -5.413 1.00 86.94 102 PRO A O 1
ATOM 776 N N . ALA A 1 103 ? 5.953 9.663 -6.835 1.00 86.12 103 ALA A N 1
ATOM 777 C CA . ALA A 1 103 ? 5.395 8.311 -6.710 1.00 86.12 103 ALA A CA 1
ATOM 778 C C . ALA A 1 103 ? 5.417 7.782 -5.264 1.00 86.12 103 ALA A C 1
ATOM 780 O O . ALA A 1 103 ? 4.488 7.093 -4.836 1.00 86.12 103 ALA A O 1
ATOM 781 N N . SER A 1 104 ? 6.426 8.165 -4.482 1.00 85.88 104 SER A N 1
ATOM 782 C CA . SER A 1 104 ? 6.520 7.828 -3.058 1.00 85.88 104 SER A CA 1
ATOM 783 C C . SER A 1 104 ? 5.338 8.342 -2.231 1.00 85.88 104 SER A C 1
ATOM 785 O O . SER A 1 104 ? 4.874 7.637 -1.334 1.00 85.88 104 SER A O 1
ATOM 787 N N . TYR A 1 105 ? 4.767 9.504 -2.570 1.00 87.00 105 TYR A N 1
ATOM 788 C CA . TYR A 1 105 ? 3.566 10.010 -1.900 1.00 87.00 105 TYR A CA 1
ATOM 789 C C . TYR A 1 105 ? 2.364 9.100 -2.125 1.00 87.00 105 TYR A C 1
ATOM 791 O O . TYR A 1 105 ? 1.631 8.816 -1.182 1.00 87.00 105 TYR A O 1
ATOM 799 N N . VAL A 1 106 ? 2.185 8.595 -3.347 1.00 88.25 106 VAL A N 1
ATOM 800 C CA . VAL A 1 106 ? 1.082 7.682 -3.675 1.00 88.25 106 VAL A CA 1
ATOM 801 C C . VAL A 1 106 ? 1.208 6.391 -2.876 1.00 88.25 106 VAL A C 1
ATOM 803 O O . VAL A 1 106 ? 0.221 5.931 -2.311 1.00 88.25 106 VAL A O 1
ATOM 806 N N . ALA A 1 107 ? 2.418 5.839 -2.767 1.00 87.06 107 ALA A N 1
ATOM 807 C CA . ALA A 1 107 ? 2.665 4.625 -1.995 1.00 87.06 107 ALA A CA 1
ATOM 808 C C . ALA A 1 107 ? 2.366 4.815 -0.498 1.00 87.06 107 ALA A C 1
ATOM 810 O O . ALA A 1 107 ? 1.676 3.987 0.096 1.00 87.06 107 ALA A O 1
ATOM 811 N N . VAL A 1 108 ? 2.814 5.924 0.101 1.00 87.62 108 VAL A N 1
ATOM 812 C CA . VAL A 1 108 ? 2.529 6.237 1.513 1.00 87.62 108 VAL A CA 1
ATOM 813 C C . VAL A 1 108 ? 1.030 6.429 1.738 1.00 87.62 108 VAL A C 1
ATOM 815 O O . VAL A 1 108 ? 0.450 5.814 2.634 1.00 87.62 108 VAL A O 1
ATOM 818 N N . VAL A 1 109 ? 0.390 7.250 0.904 1.00 89.50 109 VAL A N 1
ATOM 819 C CA . VAL A 1 109 ? -1.042 7.550 1.010 1.00 89.50 109 VAL A CA 1
ATOM 820 C C . VAL A 1 109 ? -1.867 6.279 0.848 1.00 89.50 109 VAL A C 1
ATOM 822 O O . VAL A 1 109 ? -2.731 6.002 1.675 1.00 89.50 109 VAL A O 1
ATOM 825 N N . ALA A 1 110 ? -1.587 5.471 -0.171 1.00 85.12 110 ALA A N 1
ATOM 826 C CA . ALA A 1 110 ? -2.343 4.256 -0.426 1.00 85.12 110 ALA A CA 1
ATOM 827 C C . ALA A 1 110 ? -2.072 3.168 0.633 1.00 85.12 110 ALA A C 1
ATOM 829 O O . ALA A 1 110 ? -3.011 2.487 1.044 1.00 85.12 110 ALA A O 1
ATOM 830 N N . GLY A 1 111 ? -0.842 3.072 1.152 1.00 84.00 111 GLY A N 1
ATOM 831 C CA . GLY A 1 111 ? -0.478 2.171 2.251 1.00 84.00 111 GLY A CA 1
ATOM 832 C C . GLY A 1 111 ? -1.255 2.429 3.546 1.00 84.00 111 GLY A C 1
ATOM 833 O O . GLY A 1 111 ? -1.523 1.494 4.296 1.00 84.00 111 GLY A O 1
ATOM 834 N N . VAL A 1 112 ? -1.673 3.675 3.788 1.00 87.19 112 VAL A N 1
ATOM 835 C CA . VAL A 1 112 ? -2.485 4.052 4.958 1.00 87.19 112 VAL A CA 1
ATOM 836 C C . VAL A 1 112 ? -3.982 4.059 4.643 1.00 87.19 112 VAL A C 1
ATOM 838 O O . VAL A 1 112 ? -4.784 3.554 5.434 1.00 87.19 112 VAL A O 1
ATOM 841 N N . LEU A 1 113 ? -4.385 4.601 3.491 1.00 86.31 113 LEU A N 1
ATOM 842 C CA . LEU A 1 113 ? -5.795 4.722 3.122 1.00 86.31 113 LEU A CA 1
ATOM 843 C C . LEU A 1 113 ? -6.443 3.373 2.834 1.00 86.31 113 LEU A C 1
ATOM 845 O O . LEU A 1 113 ? -7.571 3.167 3.268 1.00 86.31 113 LEU A O 1
ATOM 849 N N . ALA A 1 114 ? -5.764 2.449 2.152 1.00 84.06 114 ALA A N 1
ATOM 850 C CA . ALA A 1 114 ? -6.353 1.155 1.809 1.00 84.06 114 ALA A CA 1
ATOM 851 C C . ALA A 1 114 ? -6.750 0.316 3.048 1.00 84.06 114 ALA A C 1
ATOM 853 O O . ALA A 1 114 ? -7.906 -0.111 3.119 1.00 84.06 114 ALA A O 1
ATOM 854 N N . PRO A 1 115 ? -5.889 0.128 4.071 1.00 74.94 115 PRO A N 1
ATOM 855 C CA . PRO A 1 115 ? -6.294 -0.575 5.287 1.00 74.94 115 PRO A CA 1
ATOM 856 C C . PRO A 1 115 ? -7.304 0.215 6.125 1.00 74.94 115 PRO A C 1
ATOM 858 O O . PRO A 1 115 ? -8.222 -0.372 6.701 1.00 74.94 115 PRO A O 1
ATOM 861 N N . THR A 1 116 ? -7.203 1.546 6.160 1.00 77.50 116 THR A N 1
ATOM 862 C CA . THR A 1 116 ? -8.206 2.379 6.844 1.00 77.50 116 THR A CA 1
ATOM 863 C C . THR A 1 116 ? -9.582 2.218 6.193 1.00 77.50 116 THR A C 1
ATOM 865 O O . THR A 1 116 ? -10.570 2.000 6.892 1.00 77.50 116 THR A O 1
ATOM 868 N N . TRP A 1 117 ? -9.645 2.230 4.860 1.00 80.31 117 TRP A N 1
ATOM 869 C CA . TRP A 1 117 ? -10.865 1.995 4.091 1.00 80.31 117 TRP A CA 1
ATOM 870 C C . TRP A 1 117 ? -11.426 0.594 4.333 1.00 80.31 117 TRP A C 1
ATOM 872 O O . TRP A 1 117 ? -12.615 0.446 4.593 1.00 80.31 117 TRP A O 1
ATOM 882 N N . GLY A 1 118 ? -10.574 -0.434 4.330 1.00 73.25 118 GLY A N 1
ATOM 883 C CA . GLY A 1 118 ? -10.979 -1.797 4.681 1.00 73.25 118 GLY A CA 1
ATOM 884 C C . GLY A 1 118 ? -11.626 -1.876 6.066 1.00 73.25 118 GLY A C 1
ATOM 885 O O . GLY A 1 118 ? -12.665 -2.511 6.232 1.00 73.25 118 GLY A O 1
ATOM 886 N N . SER A 1 119 ? -11.074 -1.167 7.056 1.00 73.12 119 SER A N 1
ATOM 887 C CA . SER A 1 119 ? -11.603 -1.179 8.427 1.00 73.12 119 SER A CA 1
ATOM 888 C C . SER A 1 119 ? -13.024 -0.607 8.557 1.00 73.12 119 SER A C 1
ATOM 890 O O . SER A 1 119 ? -13.743 -0.959 9.498 1.00 73.12 119 SER A O 1
ATOM 892 N N . LEU A 1 120 ? -13.464 0.210 7.588 1.00 78.75 120 LEU A N 1
ATOM 893 C CA . LEU A 1 120 ? -14.820 0.766 7.531 1.00 78.75 120 LEU A CA 1
ATOM 894 C C . LEU A 1 120 ? -15.902 -0.289 7.299 1.00 78.75 120 LEU A C 1
ATOM 896 O O . LEU A 1 120 ? -17.063 0.004 7.570 1.00 78.75 120 LEU A O 1
ATOM 900 N N . VAL A 1 121 ? -15.557 -1.513 6.876 1.00 77.69 121 VAL A N 1
ATOM 901 C CA . VAL A 1 121 ? -16.514 -2.633 6.765 1.00 77.69 121 VAL A CA 1
ATOM 902 C C . VAL A 1 121 ? -17.314 -2.811 8.058 1.00 77.69 121 VAL A C 1
ATOM 904 O O . VAL A 1 121 ? -18.494 -3.140 8.019 1.00 77.69 121 VAL A O 1
ATOM 907 N N . ARG A 1 122 ? -16.715 -2.501 9.210 1.00 68.19 122 ARG A N 1
ATOM 908 C CA . ARG A 1 122 ? -17.416 -2.551 10.490 1.00 68.19 122 ARG A CA 1
ATOM 909 C C . ARG A 1 122 ? -18.432 -1.428 10.723 1.00 68.19 122 ARG A C 1
ATOM 911 O O . ARG A 1 122 ? -19.319 -1.592 11.539 1.00 68.19 122 ARG A O 1
ATOM 918 N N . GLY A 1 123 ? -18.309 -0.280 10.067 1.00 61.59 123 GLY A N 1
ATOM 919 C CA . GLY A 1 123 ? -19.330 0.770 10.151 1.00 61.59 123 GLY A CA 1
ATOM 920 C C . GLY A 1 123 ? -20.607 0.422 9.383 1.00 61.59 123 GLY A C 1
ATOM 921 O O . GLY A 1 123 ? -21.631 1.064 9.588 1.00 61.59 123 GLY A O 1
ATOM 922 N N . VAL A 1 124 ? -20.530 -0.573 8.496 1.00 70.94 124 VAL A N 1
ATOM 923 C CA . VAL A 1 124 ? -21.644 -1.064 7.674 1.00 70.94 124 VAL A CA 1
ATOM 924 C C . VAL A 1 124 ? -22.357 -2.258 8.333 1.00 70.94 124 VAL A C 1
ATOM 926 O O . VAL A 1 124 ? -23.499 -2.541 7.980 1.00 70.94 124 VAL A O 1
ATOM 929 N N . LEU A 1 125 ? -21.698 -2.939 9.280 1.00 59.06 125 LEU A N 1
ATOM 930 C CA . LEU A 1 125 ? -22.201 -4.094 10.041 1.00 59.06 125 LEU A CA 1
ATOM 931 C C . LEU A 1 125 ? -22.717 -3.676 11.421 1.00 59.06 125 LEU A C 1
ATOM 933 O O . LEU A 1 125 ? -23.810 -4.150 11.793 1.00 59.06 125 LEU A O 1
#

Foldseek 3Di:
DDDDPPPPPPPPPPPPPPVVNVVCVVDPVSVVVVVVVVVVVVVVVVVCVLVVLLQLLLVLLVPADDLVRSLVSLQVQLVVVVCCDAPVVDPDHPVVLVVPPPVSVVSSCSSRVNSSNSSCVNVVD

Sequence (125 aa):
MSEESTENAETPPTDWTPQWLATVRADRRRRFIALVLVALVGLGLAWIHWLGLFVAGALVGLVSKSLPRALVAGVALGVVVLFVQLFVTPAMNASEFVALTPASYVAVVAGVLAPTWGSLVRGVL

Radius of gyration: 24.74 Å; chains: 1; bounding box: 87×34×52 Å

Organism: NCBI:txid553466

pLDDT: mean 77.24, std 9.49, range [48.28, 92.06]

Secondary structure (DSSP, 8-state):
----------------S-HHHHHHHHSHHHHHHHHHHHHHHHHHHHHHHHHHHHHHHHHHHHHSSSHHHHHHHHHHHHHHHHHIIIIIS-SS-HHHHHHTTTHHHHHHHHHHHHHHHHHTHHHH-